Protein AF-A0A920ISA8-F1 (afdb_monomer_lite)

Foldseek 3Di:
DDDPVQFNDPVVVVVVVVVVVVCCCCVVVVQDPVVVVVPDHDDDPDDDDDCPDTHGPPDDDDDDDDPPDDDDD

Radius of gyration: 15.48 Å; chains: 1; bounding box: 31×21×48 Å

Structure (mmCIF, N/CA/C/O backbone):
data_AF-A0A920ISA8-F1
#
_entry.id   AF-A0A920ISA8-F1
#
loop_
_atom_site.group_PDB
_atom_site.id
_atom_site.type_symbol
_atom_site.label_atom_id
_atom_site.label_alt_id
_atom_site.label_comp_id
_atom_site.label_asym_id
_atom_site.label_entity_id
_atom_site.label_seq_id
_atom_site.pdbx_PDB_ins_code
_atom_site.Cartn_x
_atom_site.Cartn_y
_atom_site.Cartn_z
_atom_site.occupancy
_atom_site.B_iso_or_equiv
_atom_site.auth_seq_id
_atom_site.auth_comp_id
_atom_site.auth_asym_id
_atom_site.auth_atom_id
_atom_site.pdbx_PDB_model_num
ATOM 1 N N . MET A 1 1 ? 0.186 -1.402 14.105 1.00 67.31 1 MET A N 1
ATOM 2 C CA . MET A 1 1 ? 0.234 -0.820 15.466 1.00 67.31 1 MET A CA 1
ATOM 3 C C . MET A 1 1 ? -0.981 0.067 15.656 1.00 67.31 1 MET A C 1
ATOM 5 O O . MET A 1 1 ? -1.399 0.700 14.688 1.00 67.31 1 MET A O 1
ATOM 9 N N . CYS A 1 2 ? -1.535 0.108 16.866 1.00 83.50 2 CYS A N 1
ATOM 10 C CA . CYS A 1 2 ? -2.604 1.049 17.192 1.00 83.50 2 CYS A CA 1
ATOM 11 C C . CYS A 1 2 ? -2.053 2.447 17.512 1.00 83.50 2 CYS A C 1
ATOM 13 O O . CYS A 1 2 ? -0.881 2.590 17.866 1.00 83.50 2 CYS A O 1
ATOM 15 N N . ASP A 1 3 ? -2.899 3.461 17.362 1.00 85.88 3 ASP A N 1
ATOM 16 C CA . ASP A 1 3 ? -2.676 4.823 17.840 1.00 85.88 3 ASP A CA 1
ATOM 17 C C . ASP A 1 3 ? -3.087 4.982 19.321 1.00 85.88 3 ASP A C 1
ATOM 19 O O . ASP A 1 3 ? -3.422 4.012 20.007 1.00 85.88 3 ASP A O 1
ATOM 23 N N . HIS A 1 4 ? -3.075 6.220 19.823 1.00 86.69 4 HIS A N 1
ATOM 24 C CA . HIS A 1 4 ? -3.482 6.544 21.195 1.00 86.69 4 HIS A CA 1
ATOM 25 C C . HIS A 1 4 ? -4.969 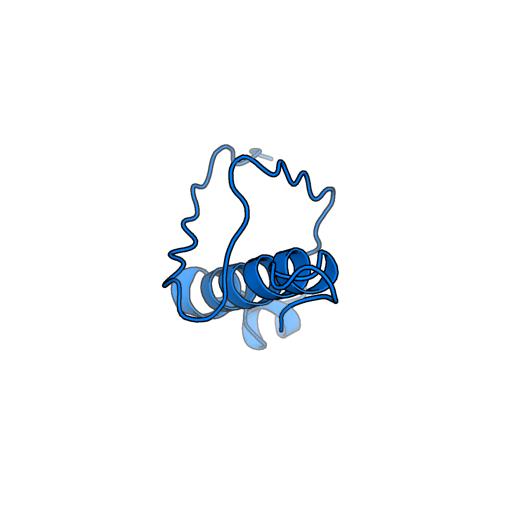6.279 21.500 1.00 86.69 4 HIS A C 1
ATOM 27 O O . HIS A 1 4 ? -5.330 6.220 22.673 1.00 86.69 4 HIS A O 1
ATOM 33 N N . ASN A 1 5 ? -5.815 6.083 20.483 1.00 85.31 5 ASN A N 1
ATOM 34 C CA . ASN A 1 5 ? -7.228 5.733 20.6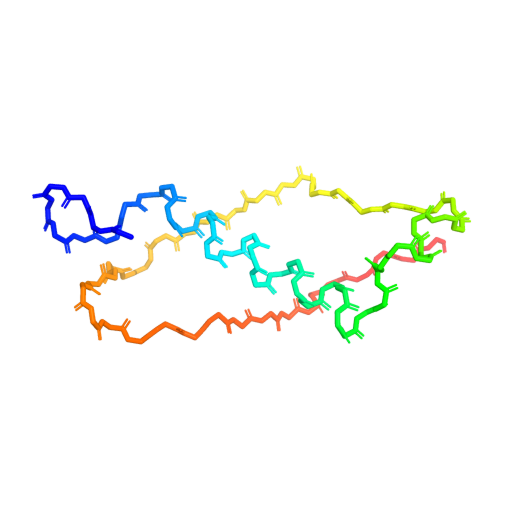38 1.00 85.31 5 ASN A CA 1
ATOM 35 C C . ASN A 1 5 ? -7.445 4.207 20.679 1.00 85.31 5 ASN A C 1
ATOM 37 O O . ASN A 1 5 ? -8.569 3.744 20.858 1.00 85.31 5 ASN A O 1
ATOM 41 N N . GLY A 1 6 ? -6.382 3.408 20.511 1.00 85.81 6 GLY A N 1
ATOM 42 C CA . GLY A 1 6 ? -6.454 1.946 20.468 1.00 85.81 6 GLY A CA 1
ATOM 43 C C . GLY A 1 6 ? -6.891 1.377 19.113 1.00 85.81 6 GLY A C 1
ATOM 44 O O . GLY A 1 6 ? -7.057 0.160 18.988 1.00 85.81 6 GLY A O 1
ATOM 45 N N . HIS A 1 7 ? -7.034 2.222 18.091 1.00 90.56 7 HIS A N 1
ATOM 46 C CA . HIS A 1 7 ? -7.429 1.836 16.735 1.00 90.56 7 HIS A CA 1
ATOM 47 C C . HIS A 1 7 ? -6.215 1.842 15.801 1.00 90.56 7 HIS A C 1
ATOM 49 O O . HIS A 1 7 ? -5.186 2.440 16.114 1.00 90.56 7 HIS A O 1
ATOM 55 N N . MET A 1 8 ? -6.274 1.134 14.671 1.00 92.00 8 MET A N 1
ATOM 56 C CA . MET A 1 8 ? -5.153 1.098 13.726 1.00 92.00 8 MET A CA 1
ATOM 57 C C . MET A 1 8 ? -4.775 2.520 13.287 1.00 92.00 8 MET A C 1
ATOM 59 O O . MET A 1 8 ? -5.618 3.279 12.818 1.00 92.00 8 MET A O 1
ATOM 63 N N . ASN A 1 9 ? -3.496 2.878 13.423 1.00 92.06 9 ASN A N 1
ATOM 64 C CA . ASN A 1 9 ? -3.008 4.180 12.978 1.00 92.06 9 ASN A CA 1
ATOM 65 C C . ASN A 1 9 ? -3.084 4.299 11.442 1.00 92.06 9 ASN A C 1
ATOM 67 O O . ASN A 1 9 ? -2.772 3.340 10.738 1.00 92.06 9 ASN A O 1
ATOM 71 N N . VAL A 1 10 ? -3.419 5.486 10.923 1.00 89.56 10 VAL A N 1
ATOM 72 C CA . VAL A 1 10 ? -3.604 5.748 9.481 1.00 89.56 10 VAL A CA 1
ATOM 73 C C . VAL A 1 10 ? -2.441 5.255 8.601 1.00 89.56 10 VAL A C 1
ATOM 75 O O . VAL A 1 10 ? -2.673 4.621 7.575 1.00 89.56 10 VAL A O 1
ATOM 78 N N . ASN A 1 11 ? -1.189 5.411 9.046 1.00 91.25 11 ASN A N 1
ATOM 79 C CA . ASN A 1 11 ? -0.009 4.975 8.287 1.00 91.25 11 ASN A CA 1
ATOM 80 C C . ASN A 1 11 ? 0.098 3.443 8.165 1.00 91.25 11 ASN A C 1
ATOM 82 O O . ASN A 1 11 ? 0.812 2.946 7.298 1.00 91.25 11 ASN A O 1
ATOM 86 N N . TYR A 1 12 ? -0.586 2.683 9.026 1.00 91.75 12 TYR A N 1
ATOM 87 C CA . TYR A 1 12 ? -0.632 1.222 8.942 1.00 91.75 12 TYR A CA 1
ATOM 88 C C . TYR A 1 12 ? -1.677 0.711 7.948 1.00 91.75 12 TYR A C 1
ATOM 90 O O . TYR A 1 12 ? -1.507 -0.405 7.472 1.00 91.75 12 TYR A O 1
ATOM 98 N N . TYR A 1 13 ? -2.686 1.507 7.571 1.00 91.56 13 TYR A N 1
ATOM 99 C CA . TYR A 1 13 ? -3.568 1.148 6.454 1.00 91.56 13 TYR A CA 1
ATOM 100 C C . TYR A 1 13 ? -2.796 1.186 5.135 1.00 91.56 13 TYR A C 1
ATOM 102 O O . TYR A 1 13 ? -2.831 0.206 4.399 1.00 91.56 13 TYR A O 1
ATOM 110 N N . TYR A 1 14 ? -2.032 2.258 4.880 1.00 90.25 14 TYR A N 1
ATOM 111 C CA . TYR A 1 14 ? -1.153 2.340 3.708 1.00 90.25 14 TYR A CA 1
ATOM 112 C C . TYR A 1 14 ? -0.186 1.152 3.651 1.00 90.25 14 TYR A C 1
ATOM 114 O O . TYR A 1 14 ? -0.221 0.413 2.677 1.00 90.25 14 TYR A O 1
ATOM 122 N N . LYS A 1 15 ? 0.536 0.872 4.749 1.00 92.06 15 LYS A N 1
ATOM 123 C CA . LYS A 1 15 ? 1.444 -0.289 4.840 1.00 92.06 15 LYS A CA 1
ATOM 124 C C . LYS A 1 15 ? 0.765 -1.642 4.632 1.00 92.06 15 LYS A C 1
ATOM 126 O O . LYS A 1 15 ? 1.364 -2.565 4.092 1.00 92.06 15 LYS A O 1
ATOM 131 N N . LEU A 1 16 ? -0.470 -1.802 5.107 1.00 91.88 16 LEU A N 1
ATOM 132 C CA . LEU A 1 16 ? -1.232 -3.034 4.913 1.00 91.88 16 LEU A CA 1
ATOM 133 C C . LEU A 1 16 ? -1.588 -3.224 3.435 1.00 91.88 16 LEU A C 1
ATOM 135 O O . LEU A 1 16 ? -1.391 -4.311 2.896 1.00 91.88 16 LEU A O 1
ATOM 139 N N . PHE A 1 17 ? -2.093 -2.182 2.773 1.00 90.69 17 PHE A N 1
ATOM 140 C CA . PHE A 1 17 ? -2.410 -2.268 1.351 1.00 90.69 17 PHE A CA 1
ATOM 141 C C . PHE A 1 17 ? -1.142 -2.414 0.496 1.00 90.69 17 PHE A C 1
ATOM 143 O O . PHE A 1 17 ? -1.125 -3.308 -0.347 1.00 90.69 17 PHE A O 1
ATOM 150 N N . ASP A 1 18 ? -0.086 -1.629 0.757 1.00 91.81 18 ASP A N 1
ATOM 151 C CA . ASP A 1 18 ? 1.154 -1.630 -0.034 1.00 91.81 18 ASP A CA 1
ATOM 152 C C . ASP A 1 18 ? 1.895 -2.971 0.017 1.00 91.81 18 ASP A C 1
ATOM 154 O O . ASP A 1 18 ? 2.183 -3.546 -1.034 1.00 91.81 18 ASP A O 1
ATOM 158 N N . SER A 1 19 ? 2.073 -3.556 1.202 1.00 91.94 19 SER A N 1
ATOM 159 C CA . SER A 1 19 ? 2.640 -4.902 1.334 1.00 91.94 19 SER A CA 1
ATOM 160 C C . SER A 1 19 ? 1.795 -5.964 0.627 1.00 91.94 19 SER A C 1
ATOM 162 O O . SER A 1 19 ? 2.352 -6.812 -0.070 1.00 91.94 19 SER A O 1
ATOM 164 N N . THR A 1 20 ? 0.461 -5.906 0.731 1.00 91.56 20 THR A N 1
ATOM 165 C CA . THR A 1 20 ? -0.381 -6.971 0.162 1.00 91.56 20 THR A CA 1
ATOM 166 C C . THR A 1 20 ? -0.525 -6.872 -1.362 1.00 91.56 20 THR A C 1
ATOM 168 O O . THR A 1 20 ? -0.495 -7.910 -2.024 1.00 91.56 20 THR A O 1
ATOM 171 N N . TYR A 1 21 ? -0.627 -5.671 -1.956 1.00 89.38 21 TYR A N 1
ATOM 172 C CA . TYR A 1 21 ? -0.601 -5.565 -3.424 1.00 89.38 21 TYR A CA 1
ATOM 173 C C . TYR A 1 21 ? 0.793 -5.831 -3.996 1.00 89.38 21 TYR A C 1
ATOM 175 O O . TYR A 1 21 ? 0.889 -6.362 -5.097 1.00 89.38 21 TYR A O 1
ATOM 183 N N . THR A 1 22 ? 1.866 -5.523 -3.259 1.00 91.69 22 THR A N 1
ATOM 184 C CA . THR A 1 22 ? 3.238 -5.808 -3.711 1.00 91.69 22 THR A CA 1
ATOM 185 C C . THR A 1 22 ? 3.480 -7.313 -3.803 1.00 91.69 22 THR A C 1
ATOM 187 O O . THR A 1 22 ? 3.974 -7.772 -4.830 1.00 91.69 22 THR A O 1
ATOM 190 N N . SER A 1 23 ? 3.049 -8.093 -2.802 1.00 92.38 23 SER A N 1
ATOM 191 C CA . SER A 1 23 ? 3.031 -9.560 -2.909 1.00 92.38 23 SER A CA 1
ATOM 192 C C . SER A 1 23 ? 2.189 -10.031 -4.094 1.00 92.38 23 SER A C 1
ATOM 194 O O . SER A 1 23 ? 2.679 -10.796 -4.909 1.00 92.38 23 SER A O 1
ATOM 196 N N . PHE A 1 24 ? 0.968 -9.515 -4.281 1.00 91.56 24 PHE A N 1
ATOM 197 C CA . PHE A 1 24 ? 0.140 -9.886 -5.438 1.00 91.56 24 PHE A CA 1
ATOM 198 C C . PHE A 1 24 ? 0.824 -9.598 -6.794 1.00 91.56 24 PHE A C 1
ATOM 200 O O . PHE A 1 24 ? 0.770 -10.422 -7.705 1.00 91.56 24 PHE A O 1
ATOM 207 N N . TYR A 1 25 ? 1.501 -8.457 -6.939 1.00 92.62 25 TYR A N 1
ATOM 208 C CA . TYR A 1 25 ? 2.242 -8.118 -8.157 1.00 92.62 25 TYR A CA 1
ATOM 209 C C . TYR A 1 25 ? 3.411 -9.075 -8.419 1.00 92.62 25 TYR A C 1
ATOM 211 O O . TYR A 1 25 ? 3.594 -9.509 -9.555 1.00 92.62 25 TYR A O 1
ATOM 219 N N . ILE A 1 26 ? 4.184 -9.424 -7.392 1.00 94.06 26 ILE A N 1
ATOM 220 C CA . ILE A 1 26 ? 5.341 -10.315 -7.529 1.00 94.06 26 ILE A CA 1
ATOM 221 C C . ILE A 1 26 ? 4.879 -11.766 -7.723 1.00 94.06 26 ILE A C 1
ATOM 223 O O . ILE A 1 26 ? 5.219 -12.384 -8.729 1.00 94.06 26 ILE A O 1
ATOM 227 N N . ASP A 1 27 ? 4.073 -12.280 -6.796 1.00 94.06 27 ASP A N 1
ATOM 228 C CA . ASP A 1 27 ? 3.770 -13.706 -6.654 1.00 94.06 27 ASP A CA 1
ATOM 229 C C . ASP A 1 27 ? 2.721 -14.203 -7.672 1.00 94.06 27 ASP A C 1
ATOM 231 O O . ASP A 1 27 ? 2.815 -15.335 -8.143 1.00 94.06 27 ASP A O 1
ATOM 235 N N . GLU A 1 28 ? 1.741 -13.367 -8.049 1.00 92.31 28 GLU A N 1
ATOM 236 C CA . GLU A 1 28 ? 0.641 -13.758 -8.955 1.00 92.31 28 GLU A CA 1
ATOM 237 C C . GLU A 1 28 ? 0.782 -13.169 -10.372 1.00 92.31 28 GLU A C 1
ATOM 239 O O . GLU A 1 28 ? 0.326 -13.778 -11.343 1.00 92.31 28 GLU A O 1
ATOM 244 N N . LEU A 1 29 ? 1.406 -11.990 -10.524 1.00 92.56 29 LEU A N 1
ATOM 245 C CA . LEU A 1 29 ? 1.593 -11.336 -11.833 1.00 92.56 29 LEU A CA 1
ATOM 246 C C . LEU A 1 29 ? 3.019 -11.444 -12.396 1.00 92.56 29 LEU A C 1
ATOM 248 O O . LEU A 1 29 ? 3.221 -11.113 -13.565 1.00 92.56 29 LEU A O 1
ATOM 252 N N . ASN A 1 30 ? 3.983 -11.964 -11.628 1.00 95.50 30 ASN A N 1
ATOM 253 C CA . ASN A 1 30 ? 5.403 -12.048 -11.996 1.00 95.50 30 ASN A CA 1
ATOM 254 C C . ASN A 1 30 ? 6.044 -10.673 -12.279 1.00 95.50 30 ASN A C 1
ATOM 256 O O . ASN A 1 30 ? 6.945 -10.564 -13.108 1.00 95.50 30 ASN A O 1
ATOM 260 N N . PHE A 1 31 ? 5.600 -9.608 -11.602 1.00 95.56 31 PHE A N 1
ATOM 261 C CA . PHE A 1 31 ? 6.245 -8.286 -11.640 1.00 95.56 31 PHE A CA 1
ATOM 262 C C . PHE A 1 31 ? 7.441 -8.243 -10.677 1.00 95.56 31 PHE A C 1
ATOM 264 O O . PHE A 1 31 ? 7.519 -7.420 -9.766 1.00 95.56 31 PHE A O 1
ATOM 271 N N . ASP A 1 32 ? 8.347 -9.198 -10.864 1.00 94.88 32 ASP A N 1
ATOM 272 C CA . ASP A 1 32 ? 9.513 -9.446 -10.029 1.00 94.88 32 ASP A CA 1
ATOM 273 C C . ASP A 1 32 ? 10.770 -8.704 -10.539 1.00 94.88 32 ASP A C 1
ATOM 275 O O . ASP A 1 32 ? 10.713 -7.788 -11.366 1.00 94.88 32 ASP A O 1
ATOM 279 N N . GLN A 1 33 ? 11.940 -9.114 -10.044 1.00 95.31 33 GLN A N 1
ATOM 280 C CA . GLN A 1 33 ? 13.226 -8.584 -10.493 1.00 95.31 33 GLN A CA 1
ATOM 281 C C . GLN A 1 33 ? 13.494 -8.849 -11.988 1.00 95.31 33 GLN A C 1
ATOM 283 O O . GLN A 1 33 ? 14.086 -7.999 -12.650 1.00 95.31 33 GLN A O 1
ATOM 288 N N . SER A 1 34 ? 13.026 -9.970 -12.548 1.00 97.06 34 SER A N 1
ATOM 289 C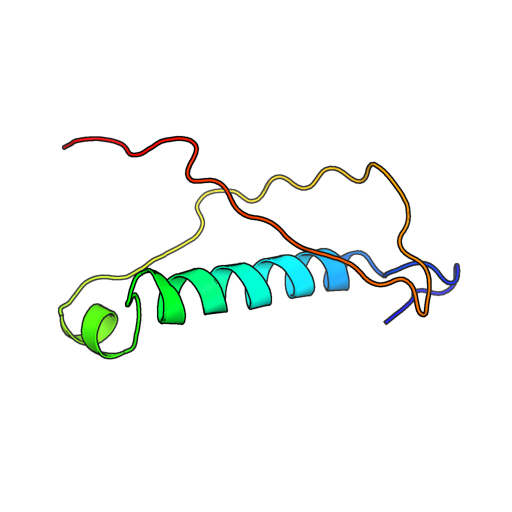 CA . SER A 1 34 ? 13.201 -10.292 -13.972 1.00 97.06 34 SER A CA 1
ATOM 290 C C . SER A 1 34 ? 12.305 -9.417 -14.854 1.00 97.06 34 SER A C 1
ATOM 292 O O . SER A 1 34 ? 12.732 -8.972 -15.922 1.00 97.06 34 SER A O 1
ATOM 294 N N . TYR A 1 35 ? 11.086 -9.105 -14.401 1.00 96.75 35 TYR A N 1
ATOM 295 C CA . TYR A 1 35 ? 10.229 -8.103 -15.046 1.00 96.75 35 TYR A CA 1
ATOM 296 C C . TYR A 1 35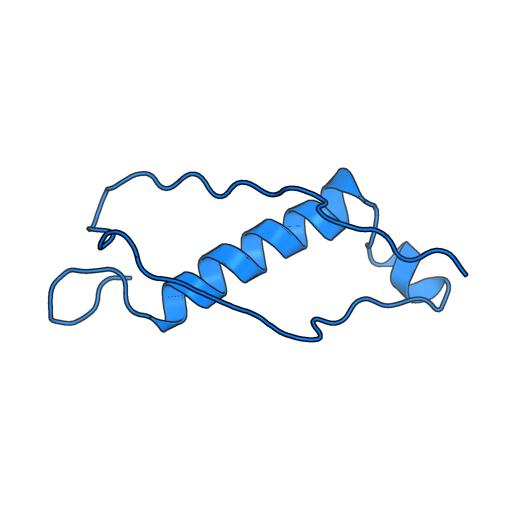 ? 10.899 -6.721 -15.065 1.00 96.75 35 TYR A C 1
ATOM 298 O O . TYR A 1 35 ? 10.940 -6.081 -16.121 1.00 96.75 35 TYR A O 1
ATOM 306 N N . LEU A 1 36 ? 11.505 -6.296 -13.950 1.00 96.50 36 LEU A N 1
ATOM 307 C CA . LEU A 1 36 ? 12.252 -5.036 -13.882 1.00 96.50 36 LEU A CA 1
ATOM 308 C C . LEU A 1 36 ? 13.465 -5.020 -14.831 1.00 96.50 36 LEU A C 1
ATOM 310 O O . LEU A 1 36 ? 13.661 -4.064 -15.582 1.00 96.50 36 LEU A O 1
ATOM 314 N N . GLU A 1 37 ? 14.255 -6.095 -14.847 1.00 98.00 37 GLU A N 1
ATOM 315 C CA . GLU A 1 37 ? 15.426 -6.247 -15.724 1.00 98.00 37 GLU A CA 1
ATOM 316 C C . GLU A 1 37 ? 15.063 -6.328 -17.214 1.00 98.00 37 GLU A C 1
ATOM 318 O O . GLU A 1 37 ? 15.857 -5.920 -18.063 1.00 98.00 37 GLU A O 1
ATOM 323 N N . SER A 1 38 ? 13.843 -6.764 -17.548 1.00 97.50 38 SER A N 1
ATOM 324 C CA . SER A 1 38 ? 13.322 -6.736 -18.922 1.00 97.50 38 SER A CA 1
ATOM 325 C C . SER A 1 38 ? 12.973 -5.327 -19.439 1.00 97.50 38 SER A C 1
ATOM 327 O O . SER A 1 38 ? 12.636 -5.171 -20.614 1.00 97.50 38 SER A O 1
ATOM 329 N N . GLY A 1 39 ? 13.095 -4.295 -18.593 1.00 97.81 39 GLY A N 1
ATOM 330 C CA . GLY A 1 39 ? 12.911 -2.885 -18.955 1.00 97.81 39 GLY A CA 1
ATOM 331 C C . GLY A 1 39 ? 11.527 -2.311 -18.643 1.00 97.81 39 GLY A C 1
ATOM 332 O O . GLY A 1 39 ? 11.242 -1.179 -19.038 1.00 97.81 39 GLY A O 1
ATOM 333 N N . PHE A 1 40 ? 10.676 -3.056 -17.934 1.00 95.88 40 PHE A N 1
ATOM 334 C CA . PHE A 1 40 ? 9.370 -2.587 -17.469 1.00 95.88 40 PHE A CA 1
ATOM 335 C C . PHE A 1 40 ? 9.400 -2.209 -15.983 1.00 95.88 40 PHE A C 1
ATOM 337 O O . PHE A 1 40 ? 10.312 -2.559 -15.243 1.00 95.88 40 PHE A O 1
ATOM 344 N N . SER A 1 41 ? 8.393 -1.471 -15.522 1.00 93.38 41 SER A N 1
ATOM 345 C CA . SER A 1 41 ? 8.213 -1.152 -14.104 1.00 93.38 41 SER A CA 1
ATOM 346 C C . SER A 1 41 ? 6.734 -0.939 -13.782 1.00 93.38 41 SER A C 1
ATOM 348 O O . SER A 1 41 ? 5.888 -0.878 -14.678 1.00 93.38 41 SER A O 1
ATOM 350 N N . THR A 1 42 ? 6.409 -0.851 -12.495 1.00 90.50 42 THR A N 1
ATOM 351 C CA . THR A 1 42 ? 5.065 -0.535 -11.997 1.00 90.50 42 THR A CA 1
ATOM 352 C C . THR A 1 42 ? 5.133 0.630 -11.023 1.00 90.50 42 THR A C 1
ATOM 354 O O . THR A 1 42 ? 6.005 0.663 -10.157 1.00 90.50 42 THR A O 1
ATOM 357 N N . PHE A 1 43 ? 4.192 1.564 -11.132 1.00 90.50 43 PHE A N 1
ATOM 358 C CA . PHE A 1 43 ? 4.054 2.690 -10.215 1.00 90.50 43 PHE A CA 1
ATOM 359 C C . PHE A 1 43 ? 2.575 3.029 -10.017 1.00 90.50 43 PHE A C 1
ATOM 361 O O . PHE A 1 43 ? 1.776 2.944 -10.950 1.00 90.50 43 PHE A O 1
ATOM 368 N N . THR A 1 44 ? 2.210 3.409 -8.795 1.00 90.69 44 THR A N 1
ATOM 369 C CA . THR A 1 44 ? 0.843 3.814 -8.457 1.00 90.69 44 THR A CA 1
ATOM 370 C C . THR A 1 44 ? 0.585 5.241 -8.939 1.00 90.69 44 THR A C 1
ATOM 372 O O . THR A 1 44 ? 1.375 6.142 -8.665 1.00 90.69 44 THR A O 1
ATOM 375 N N . LEU A 1 45 ? -0.523 5.453 -9.659 1.00 93.56 45 LEU A N 1
ATOM 376 C CA . LEU A 1 45 ? -0.959 6.783 -10.110 1.00 93.56 45 LEU A CA 1
ATOM 377 C C . LEU A 1 45 ? -1.769 7.531 -9.038 1.00 93.56 45 LEU A C 1
ATOM 379 O O . LEU A 1 45 ? -1.583 8.729 -8.853 1.00 93.56 45 LEU A O 1
ATOM 383 N N . GLU A 1 46 ? -2.665 6.826 -8.346 1.00 92.44 46 GLU A N 1
ATOM 384 C CA . GLU A 1 46 ? -3.507 7.339 -7.261 1.00 92.44 46 GLU A CA 1
ATOM 385 C C . GLU A 1 46 ? -3.839 6.188 -6.300 1.00 92.44 46 GLU A C 1
ATOM 387 O O . GLU A 1 46 ? -4.158 5.090 -6.753 1.00 92.44 46 GLU A O 1
ATOM 392 N N . ASP A 1 47 ? -3.826 6.464 -4.993 1.00 90.25 47 ASP A N 1
ATOM 393 C CA . ASP A 1 47 ? -4.434 5.617 -3.961 1.00 90.25 47 ASP A CA 1
ATOM 394 C C . ASP A 1 47 ? -5.663 6.323 -3.370 1.00 90.25 47 ASP A C 1
ATOM 396 O O . ASP A 1 47 ? -5.570 7.455 -2.889 1.00 90.25 47 ASP A O 1
ATOM 400 N N . ASN A 1 48 ? -6.810 5.637 -3.341 1.00 91.88 48 ASN A N 1
ATOM 401 C CA . ASN A 1 48 ? -8.057 6.162 -2.779 1.00 91.88 48 ASN A CA 1
ATOM 402 C C . ASN A 1 48 ? -8.557 5.263 -1.636 1.00 91.88 48 ASN A C 1
ATOM 404 O O . ASN A 1 48 ? -9.125 4.197 -1.872 1.00 91.88 48 ASN A O 1
ATOM 408 N N . ILE A 1 49 ? -8.338 5.680 -0.383 1.00 90.88 49 ILE A N 1
ATOM 409 C CA . ILE A 1 49 ? -8.717 4.903 0.809 1.00 90.88 49 ILE A CA 1
ATOM 410 C C . ILE A 1 49 ? -9.954 5.511 1.476 1.00 90.88 49 ILE A C 1
ATOM 412 O O . ILE A 1 49 ? -9.979 6.692 1.823 1.00 90.88 49 ILE A O 1
ATOM 416 N N . ARG A 1 50 ? -10.971 4.675 1.723 1.00 93.38 50 ARG A N 1
ATOM 417 C CA . ARG A 1 50 ? -12.185 5.035 2.468 1.00 93.38 50 ARG A CA 1
ATOM 418 C C . ARG A 1 50 ? -12.327 4.179 3.725 1.00 93.38 50 ARG A C 1
ATOM 420 O O . ARG A 1 50 ? -12.491 2.966 3.645 1.00 93.38 50 ARG A O 1
ATOM 427 N N . TYR A 1 51 ? -12.333 4.829 4.883 1.00 91.25 51 TYR A N 1
ATOM 428 C CA . TYR A 1 51 ? -12.488 4.178 6.184 1.00 91.25 51 TYR A CA 1
ATOM 429 C C . TYR A 1 51 ? -13.976 3.930 6.475 1.00 91.25 51 TYR A C 1
ATOM 431 O O . TYR A 1 51 ? -14.736 4.875 6.669 1.00 91.25 51 TYR A O 1
ATOM 439 N N . LEU A 1 52 ? -14.399 2.661 6.463 1.00 93.38 52 LEU A N 1
ATOM 440 C CA . LEU A 1 52 ? -15.795 2.252 6.715 1.00 93.38 52 LEU A CA 1
ATOM 441 C C . LEU A 1 52 ? -16.023 1.702 8.133 1.00 93.38 52 LEU A C 1
ATOM 443 O O . LEU A 1 52 ? -17.127 1.796 8.663 1.00 93.38 52 LEU A O 1
ATOM 447 N N . LYS A 1 53 ? -14.983 1.121 8.739 1.00 91.38 53 LYS A N 1
ATOM 448 C CA . LYS A 1 53 ? -14.958 0.595 10.108 1.00 91.38 53 LYS A CA 1
ATOM 449 C C . LYS A 1 53 ? -13.544 0.774 10.660 1.00 91.38 53 LYS A C 1
ATOM 451 O O . LYS A 1 53 ? -12.575 0.612 9.924 1.00 91.38 53 LYS A O 1
ATOM 456 N N . GLU A 1 54 ? -13.431 1.080 11.945 1.00 90.50 54 GLU A N 1
ATOM 457 C CA . GLU A 1 54 ? -12.159 1.098 12.668 1.00 90.50 54 GLU A CA 1
ATOM 458 C C . GLU A 1 54 ? -11.646 -0.332 12.907 1.00 90.50 54 GLU A C 1
ATOM 460 O O . GLU A 1 54 ? -12.400 -1.185 13.385 1.00 90.50 54 GLU A O 1
ATOM 465 N N . PHE A 1 55 ? -10.366 -0.586 12.619 1.00 91.50 55 PHE A N 1
ATOM 466 C CA . PHE A 1 55 ? -9.692 -1.828 13.014 1.00 91.50 55 PHE A CA 1
ATOM 467 C C . PHE A 1 55 ? -9.110 -1.728 14.424 1.00 91.50 55 PHE A C 1
ATOM 469 O O . PHE A 1 55 ? -8.442 -0.744 14.760 1.00 91.50 55 PHE A O 1
ATOM 476 N N . LYS A 1 56 ? -9.320 -2.771 15.232 1.00 88.75 56 LYS A N 1
ATOM 477 C CA . LYS A 1 56 ? -8.840 -2.866 16.620 1.00 88.75 56 LYS A CA 1
ATOM 478 C C . LYS A 1 56 ? -7.716 -3.890 16.769 1.00 88.75 56 LYS A C 1
ATOM 480 O O . LYS A 1 56 ? -7.498 -4.740 15.908 1.00 88.75 56 LYS A O 1
ATOM 485 N N . LEU A 1 57 ? -6.988 -3.808 17.883 1.00 86.88 57 LEU A N 1
ATOM 486 C CA . LEU A 1 57 ? -5.951 -4.785 18.213 1.00 86.88 57 LEU A CA 1
ATOM 487 C C . LEU A 1 57 ? -6.546 -6.205 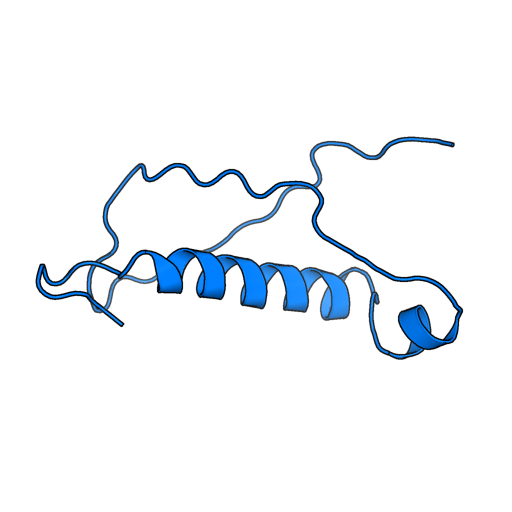18.259 1.00 86.88 57 LEU A C 1
ATOM 489 O O . LEU A 1 57 ? -7.609 -6.411 18.840 1.00 86.88 57 LEU A O 1
ATOM 493 N N . ASN A 1 58 ? -5.833 -7.170 17.673 1.00 87.69 58 ASN A N 1
ATOM 494 C CA . ASN A 1 58 ? -6.222 -8.580 17.530 1.00 87.69 58 ASN A CA 1
ATOM 495 C C . ASN A 1 58 ? -7.412 -8.872 16.590 1.00 87.69 58 ASN A C 1
ATOM 497 O O . ASN A 1 58 ? -7.792 -10.036 16.473 1.00 87.69 58 ASN A O 1
ATOM 501 N N . GLU A 1 59 ? -7.977 -7.888 15.879 1.00 90.44 59 GLU A N 1
ATOM 502 C CA . GLU A 1 59 ? -8.879 -8.198 14.761 1.00 90.44 59 GLU A CA 1
ATOM 503 C C . GLU A 1 59 ? -8.085 -8.744 13.565 1.00 90.44 59 GLU A C 1
ATOM 505 O O . GLU A 1 59 ? -7.077 -8.167 13.151 1.00 90.44 59 GLU A O 1
ATOM 510 N N . THR A 1 60 ? -8.550 -9.850 12.981 1.00 90.75 60 THR A N 1
ATOM 511 C CA . THR A 1 60 ? -8.030 -10.349 11.703 1.00 90.75 60 THR A CA 1
ATOM 512 C C . THR A 1 60 ? -8.585 -9.500 10.563 1.00 90.75 60 THR A C 1
ATOM 514 O O . THR A 1 60 ? -9.791 -9.266 10.483 1.00 90.75 60 THR A O 1
ATOM 517 N N . VAL A 1 61 ? -7.706 -9.049 9.669 1.00 89.38 61 VAL A N 1
ATOM 518 C CA . VAL A 1 61 ? -8.071 -8.294 8.466 1.00 89.38 61 VAL A CA 1
ATOM 519 C C . VAL A 1 61 ? -7.732 -9.138 7.244 1.00 89.38 61 VAL A C 1
ATOM 521 O O . VAL A 1 61 ? -6.663 -9.740 7.184 1.00 89.38 61 VAL A O 1
ATOM 524 N N . HIS A 1 62 ? -8.638 -9.163 6.269 1.00 90.56 62 HIS A N 1
ATOM 525 C CA . HIS A 1 62 ? -8.470 -9.876 5.007 1.00 90.56 62 HIS A CA 1
ATOM 526 C C . HIS A 1 62 ? -8.507 -8.860 3.857 1.00 90.56 62 HIS A C 1
ATOM 528 O O . HIS A 1 62 ? -9.597 -8.487 3.416 1.00 90.56 62 HIS A O 1
ATOM 534 N N . PRO A 1 63 ? -7.349 -8.360 3.387 1.00 89.50 63 PRO A N 1
ATOM 535 C CA . PRO A 1 63 ? -7.288 -7.594 2.149 1.00 89.50 63 PRO A CA 1
ATOM 536 C C . PRO A 1 63 ? -7.784 -8.452 0.979 1.00 89.50 63 PRO A C 1
ATOM 538 O O . PRO A 1 63 ? -7.684 -9.679 0.993 1.00 89.50 63 PRO A O 1
ATOM 541 N N . SER A 1 64 ? -8.354 -7.821 -0.040 1.00 89.12 64 SER A N 1
ATOM 542 C CA . SER A 1 64 ? -8.828 -8.504 -1.245 1.00 89.12 64 SER A CA 1
ATOM 543 C C . SER A 1 64 ? -8.715 -7.557 -2.427 1.00 89.12 64 SER A C 1
ATOM 545 O O . SER A 1 64 ? -9.035 -6.375 -2.306 1.00 89.12 64 SER A O 1
ATOM 547 N N . PHE A 1 65 ? -8.266 -8.082 -3.563 1.00 87.06 65 PHE A N 1
ATOM 548 C CA . PHE A 1 65 ? -7.988 -7.306 -4.765 1.00 87.06 65 PHE A CA 1
ATOM 549 C C . PHE A 1 65 ? -8.897 -7.738 -5.910 1.00 87.06 65 PHE A C 1
ATOM 551 O O . PHE A 1 65 ? -9.284 -8.900 -6.018 1.00 87.06 65 PHE A O 1
ATOM 558 N N . VAL A 1 66 ? -9.241 -6.785 -6.774 1.00 88.94 66 VAL A N 1
ATOM 559 C CA . VAL A 1 66 ? -9.996 -7.039 -8.001 1.00 88.94 66 VAL A CA 1
ATOM 560 C C . VAL A 1 66 ? -9.443 -6.168 -9.120 1.00 88.94 66 VAL A C 1
ATOM 562 O O . VAL A 1 66 ? -9.304 -4.953 -8.977 1.00 88.94 66 VAL A O 1
ATOM 565 N N . LEU A 1 67 ? -9.143 -6.788 -10.260 1.00 89.06 67 LEU A N 1
ATOM 566 C CA . LEU A 1 67 ? -8.728 -6.072 -11.458 1.00 89.06 67 LEU A CA 1
ATOM 567 C C . LEU A 1 67 ? -9.959 -5.437 -12.117 1.00 89.06 67 LEU A C 1
ATOM 569 O O . LEU A 1 67 ? -10.659 -6.074 -12.899 1.00 89.06 67 LEU A O 1
ATOM 573 N N . HIS A 1 68 ? -10.253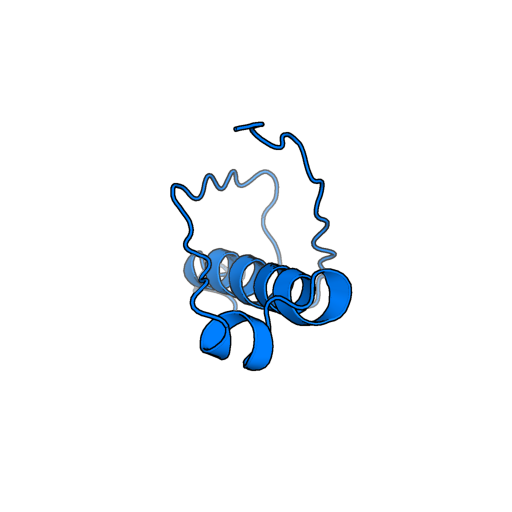 -4.184 -11.765 1.00 92.19 68 HIS A N 1
ATOM 574 C CA . HIS A 1 68 ? -11.470 -3.510 -12.229 1.00 92.19 68 HIS A CA 1
ATOM 575 C C . HIS A 1 68 ? -11.428 -3.125 -13.718 1.00 92.19 68 HIS A C 1
ATOM 577 O O . HIS A 1 68 ? -12.445 -3.197 -14.407 1.00 92.19 68 HIS A O 1
ATOM 583 N N . LYS A 1 69 ? -10.262 -2.704 -14.226 1.00 92.19 69 LYS A N 1
ATOM 584 C CA . LYS A 1 69 ? -10.086 -2.262 -15.614 1.00 92.19 69 LYS A CA 1
ATOM 585 C C . LYS A 1 69 ? -8.646 -2.474 -16.074 1.00 92.19 69 LYS A C 1
ATOM 587 O O . LYS A 1 69 ? -7.714 -2.158 -15.345 1.00 92.19 69 LYS A O 1
ATOM 592 N N . VAL A 1 70 ? -8.484 -2.906 -17.322 1.00 92.00 70 VAL A N 1
ATOM 593 C CA . VAL A 1 70 ? -7.222 -2.843 -18.072 1.00 92.00 70 VAL A CA 1
ATOM 594 C C . VAL A 1 70 ? -7.448 -1.926 -19.271 1.00 92.00 70 VAL A C 1
ATOM 596 O O . VAL A 1 70 ? -8.439 -2.079 -19.988 1.00 92.00 70 VAL A O 1
ATOM 599 N N . ASN A 1 71 ? -6.564 -0.952 -19.483 1.00 90.62 71 ASN A N 1
ATOM 600 C CA . ASN A 1 71 ? -6.577 -0.163 -20.714 1.00 90.62 71 ASN A CA 1
ATOM 601 C C . ASN A 1 71 ? -5.937 -0.997 -21.834 1.00 90.62 71 ASN A C 1
ATOM 603 O O . ASN A 1 71 ? -4.908 -1.630 -21.613 1.00 90.62 71 ASN A O 1
ATOM 607 N N . LYS A 1 72 ? -6.538 -0.998 -23.026 1.00 84.75 72 LYS A N 1
ATOM 608 C CA . LYS A 1 72 ? -5.879 -1.517 -24.230 1.00 84.75 72 LYS A CA 1
ATOM 609 C C . LYS A 1 72 ? -5.073 -0.395 -24.880 1.00 84.75 72 LYS A C 1
ATOM 611 O O . LYS A 1 72 ? -5.525 0.750 -24.858 1.00 84.75 72 LYS A O 1
ATOM 616 N N . ASN A 1 73 ? -3.925 -0.764 -25.442 1.00 62.03 73 ASN A N 1
ATOM 617 C CA . ASN A 1 73 ? -3.183 0.052 -26.404 1.00 62.03 73 ASN A CA 1
ATOM 618 C C . ASN A 1 73 ? -3.890 0.030 -27.769 1.00 62.03 73 ASN A C 1
ATOM 620 O O . ASN A 1 73 ? -4.556 -0.996 -28.051 1.00 62.03 73 ASN A O 1
#

Secondary structure (DSSP, 8-state):
-B-TTSBBPHHHHHHHHHHHHHHIIIIIT--SHHHHHTT-----S-------S--BTT---------------

pLDDT: mean 90.71, std 5.32, range [62.03, 98.0]

Sequence (73 aa):
MCDHNGHMNVNYYYKLFDSTYTSFYIDELNFDQSYLESGFSTFTLEDNIRYLKEFKLNETVHPSFVLHKVNKN